Protein AF-A0A932TBV4-F1 (afdb_monomer_lite)

Sequence (91 aa):
MRLRCLIAILGLALVTASPGRAQTPLPAQSGPAPQTVRTARYPALSPDGSRIAFSWQADIWIVPAAGGEARRIKHDGHDIRPKWSPDGGTL

Structure (mmCIF, N/CA/C/O backbone):
data_AF-A0A932TBV4-F1
#
_entry.id   AF-A0A932TBV4-F1
#
loop_
_atom_site.group_PDB
_atom_site.id
_atom_site.type_symbol
_atom_site.label_atom_id
_atom_site.label_alt_id
_atom_site.label_comp_id
_atom_site.label_asym_id
_atom_site.label_entity_id
_atom_site.label_seq_id
_atom_site.pdbx_PDB_ins_code
_atom_site.Cartn_x
_atom_site.Cartn_y
_atom_site.Cartn_z
_atom_site.occupancy
_atom_site.B_iso_or_equiv
_atom_site.auth_seq_id
_atom_site.auth_comp_id
_atom_site.auth_asym_id
_atom_site.auth_atom_id
_atom_site.pdbx_PDB_model_num
ATOM 1 N N . MET A 1 1 ? 9.550 73.156 -58.500 1.00 40.91 1 MET A N 1
ATOM 2 C CA . MET A 1 1 ? 8.594 72.568 -59.465 1.00 40.91 1 MET A CA 1
ATOM 3 C C . MET A 1 1 ? 8.326 71.130 -59.063 1.00 40.91 1 MET A C 1
ATOM 5 O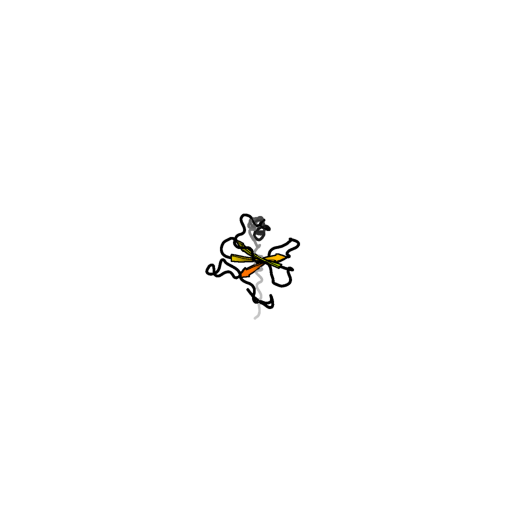 O . MET A 1 1 ? 9.232 70.312 -59.107 1.00 40.91 1 MET A O 1
ATOM 9 N N . ARG A 1 2 ? 7.117 70.860 -58.563 1.00 47.84 2 ARG A N 1
ATOM 10 C CA . ARG A 1 2 ? 6.630 69.509 -58.267 1.00 47.84 2 ARG A CA 1
ATOM 11 C C . ARG A 1 2 ? 6.237 68.865 -59.593 1.00 47.84 2 ARG A C 1
ATOM 13 O O . ARG A 1 2 ? 5.394 69.438 -60.275 1.00 47.84 2 ARG A O 1
ATOM 20 N N . LEU A 1 3 ? 6.779 67.699 -59.937 1.00 36.31 3 LEU A N 1
ATOM 21 C CA . LEU A 1 3 ? 6.161 66.867 -60.965 1.00 36.31 3 LEU A CA 1
ATOM 22 C C . LEU A 1 3 ? 6.326 65.384 -60.637 1.00 36.31 3 LEU A C 1
ATOM 24 O O . LEU A 1 3 ? 7.414 64.893 -60.355 1.00 36.31 3 LEU A O 1
ATOM 28 N N . ARG A 1 4 ? 5.168 64.734 -60.581 1.00 52.25 4 ARG A N 1
ATOM 29 C CA . ARG A 1 4 ? 4.909 63.351 -60.198 1.00 52.25 4 ARG A CA 1
ATOM 30 C C . ARG A 1 4 ? 5.183 62.445 -61.400 1.00 52.25 4 ARG A C 1
ATOM 32 O O . ARG A 1 4 ? 4.661 62.734 -62.469 1.00 52.25 4 ARG A O 1
ATOM 39 N N . CYS A 1 5 ? 5.877 61.326 -61.201 1.00 36.94 5 CYS A N 1
ATOM 40 C CA . CYS A 1 5 ? 5.789 60.172 -62.096 1.00 36.94 5 CYS A CA 1
ATOM 41 C C . CYS A 1 5 ? 5.403 58.942 -61.273 1.00 36.94 5 CYS A C 1
ATOM 43 O O . CYS A 1 5 ? 6.170 58.445 -60.452 1.00 36.94 5 CYS A O 1
ATOM 45 N N . LEU A 1 6 ? 4.158 58.518 -61.480 1.00 47.97 6 LEU A N 1
ATOM 46 C CA . LEU A 1 6 ? 3.605 57.236 -61.076 1.00 47.97 6 LEU A CA 1
ATOM 47 C C . LEU A 1 6 ? 4.346 56.115 -61.808 1.00 47.97 6 LEU A C 1
ATOM 49 O O . LEU A 1 6 ? 4.305 56.076 -63.033 1.00 47.97 6 LEU A O 1
ATOM 53 N N . ILE A 1 7 ? 4.924 55.167 -61.074 1.00 46.72 7 ILE A N 1
ATOM 54 C CA . ILE A 1 7 ? 5.069 53.792 -61.562 1.00 46.72 7 ILE A CA 1
ATOM 55 C C . ILE A 1 7 ? 4.614 52.884 -60.423 1.00 46.72 7 ILE A C 1
ATOM 57 O O . ILE A 1 7 ? 5.350 52.601 -59.482 1.00 46.72 7 ILE A O 1
ATOM 61 N N . ALA A 1 8 ? 3.344 52.493 -60.483 1.00 47.03 8 ALA A N 1
ATOM 62 C CA . ALA A 1 8 ? 2.809 51.425 -59.660 1.00 47.03 8 ALA A CA 1
ATOM 63 C C . ALA A 1 8 ? 3.400 50.107 -60.174 1.00 47.03 8 ALA A C 1
ATOM 65 O O . ALA A 1 8 ? 2.998 49.616 -61.226 1.00 47.03 8 ALA A O 1
ATOM 66 N N . ILE A 1 9 ? 4.373 49.545 -59.458 1.00 53.69 9 ILE A N 1
ATOM 67 C CA . ILE A 1 9 ? 4.801 48.167 -59.698 1.00 53.69 9 ILE A CA 1
ATOM 68 C C . ILE A 1 9 ? 3.880 47.290 -58.859 1.00 53.69 9 ILE A C 1
ATOM 70 O O . ILE A 1 9 ? 4.079 47.106 -57.659 1.00 53.69 9 ILE A O 1
ATOM 74 N N . LEU A 1 10 ? 2.825 46.797 -59.504 1.00 50.19 10 LEU A N 1
ATOM 75 C CA . LEU A 1 10 ? 1.979 45.738 -58.977 1.00 50.19 10 LEU A CA 1
ATOM 76 C C . LEU A 1 10 ? 2.809 44.444 -58.976 1.00 50.19 10 LEU A C 1
ATOM 78 O O . LEU A 1 10 ? 2.819 43.688 -59.943 1.00 50.19 10 LEU A O 1
ATOM 82 N N . GLY A 1 11 ? 3.584 44.229 -57.915 1.00 48.38 11 GLY A N 1
ATOM 83 C CA . GLY A 1 11 ? 4.297 42.977 -57.693 1.00 48.38 11 GLY A CA 1
ATOM 84 C C . GLY A 1 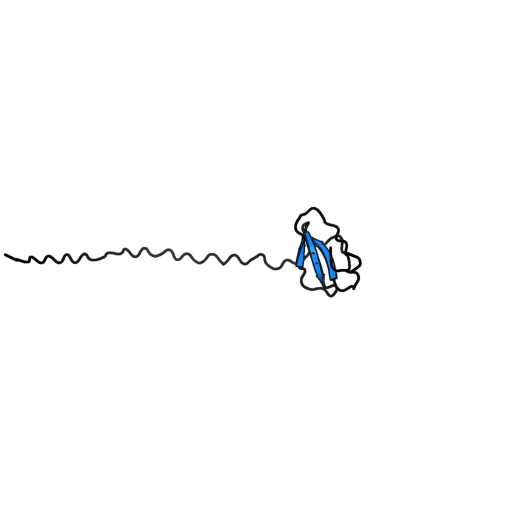11 ? 3.302 41.894 -57.295 1.00 48.38 11 GLY A C 1
ATOM 85 O O . GLY A 1 11 ? 2.909 41.811 -56.135 1.00 48.38 11 GLY A O 1
ATOM 86 N N . LEU A 1 12 ? 2.867 41.095 -58.269 1.00 56.12 12 LEU A N 1
ATOM 87 C CA . LEU A 1 12 ? 2.041 39.911 -58.061 1.00 56.12 12 LEU A CA 1
ATOM 88 C C . LEU A 1 12 ? 2.762 38.956 -57.101 1.00 56.12 12 LEU A C 1
ATOM 90 O O . LEU A 1 12 ? 3.802 38.384 -57.428 1.00 56.12 12 LEU A O 1
ATOM 94 N N . ALA A 1 13 ? 2.204 38.800 -55.905 1.00 49.97 13 ALA A N 1
ATOM 95 C CA . ALA A 1 13 ? 2.666 37.839 -54.924 1.00 49.97 13 ALA A CA 1
ATOM 96 C C . ALA A 1 13 ? 2.394 36.416 -55.435 1.00 49.97 13 ALA A C 1
ATOM 98 O O . ALA A 1 13 ? 1.279 35.914 -55.312 1.00 49.97 13 ALA A O 1
ATOM 99 N N . LEU A 1 14 ? 3.412 35.731 -55.963 1.00 54.28 14 LEU A N 1
ATOM 100 C CA . LEU A 1 14 ? 3.424 34.271 -55.906 1.00 54.28 14 LEU A CA 1
ATOM 101 C C . LEU A 1 14 ? 3.927 33.874 -54.520 1.00 54.28 14 LEU A C 1
ATOM 103 O O . LEU A 1 14 ? 5.086 33.516 -54.325 1.00 54.28 14 LEU A O 1
ATOM 107 N N . VAL A 1 15 ? 3.026 33.939 -53.538 1.00 55.94 15 VAL A N 1
ATOM 108 C CA . VAL A 1 15 ? 3.149 33.061 -52.377 1.00 55.94 15 VAL A CA 1
ATOM 109 C C . VAL A 1 15 ? 2.988 31.660 -52.942 1.00 55.94 15 VAL A C 1
ATOM 111 O O . VAL A 1 15 ? 1.884 31.237 -53.283 1.00 55.94 15 VAL A O 1
ATOM 114 N N . THR A 1 16 ? 4.099 30.946 -53.107 1.00 56.66 16 THR A N 1
ATOM 115 C CA . THR A 1 16 ? 4.031 29.504 -53.278 1.00 56.66 16 THR A CA 1
ATOM 116 C C . THR A 1 16 ? 3.453 28.984 -51.971 1.00 56.66 16 THR A C 1
ATOM 118 O O . THR A 1 16 ? 4.123 28.916 -50.941 1.00 56.66 16 THR A O 1
ATOM 121 N N . ALA A 1 17 ? 2.152 28.702 -51.976 1.00 50.41 17 ALA A N 1
ATOM 122 C CA . ALA A 1 17 ? 1.544 27.903 -50.937 1.00 50.41 17 ALA A CA 1
ATOM 123 C C . ALA A 1 17 ? 2.245 26.547 -51.017 1.00 50.41 17 ALA A C 1
ATOM 125 O O . ALA A 1 17 ? 1.873 25.679 -51.805 1.00 50.41 17 ALA A O 1
ATOM 126 N N . SER A 1 18 ? 3.334 26.398 -50.259 1.00 57.34 18 SER A N 1
ATOM 127 C CA . SER A 1 18 ? 3.867 25.083 -49.950 1.00 57.34 18 SER A CA 1
ATOM 128 C C . SER A 1 18 ? 2.666 24.304 -49.435 1.00 57.34 18 SER A C 1
ATOM 130 O O . SER A 1 18 ? 2.007 24.824 -48.528 1.00 57.34 18 SER A O 1
ATOM 132 N N . PRO A 1 19 ? 2.314 23.134 -50.000 1.00 58.53 19 PRO A N 1
ATOM 133 C CA . PRO A 1 19 ? 1.337 22.284 -49.352 1.00 58.53 19 PRO A CA 1
ATOM 134 C C . PRO A 1 19 ? 1.925 22.022 -47.974 1.00 58.53 19 PRO A C 1
ATOM 136 O O . PRO A 1 19 ? 2.928 21.316 -47.840 1.00 58.53 19 PRO A O 1
ATOM 139 N N . GLY A 1 20 ? 1.387 22.729 -46.975 1.00 54.69 20 GLY A N 1
ATOM 140 C CA . GLY A 1 20 ? 1.783 22.574 -45.594 1.00 54.69 20 GLY A CA 1
ATOM 141 C C . GLY A 1 20 ? 1.642 21.094 -45.359 1.00 54.69 20 GLY A C 1
ATOM 142 O O . GLY A 1 20 ? 0.550 20.559 -45.556 1.00 54.69 20 GLY A O 1
ATOM 143 N N . ARG A 1 21 ? 2.766 20.414 -45.102 1.00 61.50 21 ARG A N 1
ATOM 144 C CA . ARG A 1 21 ? 2.734 18.991 -44.799 1.00 61.50 21 ARG A CA 1
ATOM 145 C C . ARG A 1 21 ? 1.658 18.858 -43.743 1.00 61.50 21 ARG A C 1
ATOM 147 O O . ARG A 1 21 ? 1.807 19.443 -42.672 1.00 61.50 21 ARG A O 1
ATOM 154 N N . ALA A 1 22 ? 0.567 18.179 -44.085 1.00 57.59 22 ALA A N 1
ATOM 155 C CA . ALA A 1 22 ? -0.394 17.740 -43.105 1.00 57.59 22 ALA A CA 1
ATOM 156 C C . ALA A 1 22 ? 0.407 16.798 -42.214 1.00 57.59 22 ALA A C 1
ATOM 158 O O . ALA A 1 22 ? 0.592 15.621 -42.513 1.00 57.59 22 ALA A O 1
ATOM 159 N N . GLN A 1 23 ? 1.027 17.370 -41.187 1.00 54.50 23 GLN A N 1
ATOM 160 C CA . GLN A 1 23 ? 1.530 16.623 -40.070 1.00 54.50 23 GLN A CA 1
ATOM 161 C C . GLN A 1 23 ? 0.253 16.094 -39.452 1.00 54.50 23 GLN A C 1
ATOM 163 O O . GLN A 1 23 ? -0.445 16.820 -38.746 1.00 54.50 23 GLN A O 1
ATOM 168 N N . THR A 1 24 ? -0.113 14.864 -39.810 1.00 65.56 24 T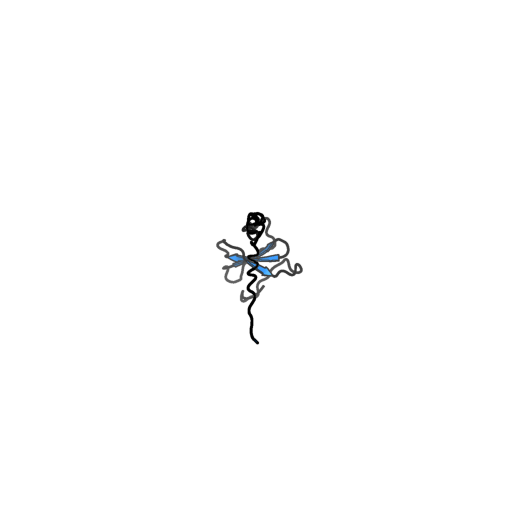HR A N 1
ATOM 169 C CA . THR A 1 24 ? -1.046 14.095 -39.002 1.00 65.56 24 THR A CA 1
ATOM 170 C C . THR A 1 24 ? -0.557 14.283 -37.574 1.00 65.56 24 THR A C 1
ATOM 172 O O . THR A 1 24 ? 0.621 13.988 -37.330 1.00 65.56 24 THR A O 1
ATOM 175 N N . PRO A 1 25 ? -1.367 14.852 -36.661 1.00 59.91 25 PRO A N 1
ATOM 176 C CA . PRO A 1 25 ? -0.968 14.923 -35.273 1.00 59.91 25 PRO A CA 1
ATOM 177 C C . PRO A 1 25 ? -0.547 13.508 -34.905 1.00 59.91 25 PRO A C 1
ATOM 179 O O . PRO A 1 25 ? -1.325 12.568 -35.096 1.00 59.91 25 PRO A O 1
ATOM 182 N N . LEU A 1 26 ? 0.710 13.338 -34.484 1.00 62.28 26 LEU A N 1
ATOM 183 C CA . LEU A 1 26 ? 1.119 12.091 -33.853 1.00 62.28 26 LEU A CA 1
ATOM 184 C C . LEU A 1 26 ? 0.027 11.792 -32.825 1.00 62.28 26 LEU A C 1
ATOM 186 O O . LEU A 1 26 ? -0.385 12.742 -32.145 1.00 62.28 26 LEU A O 1
ATOM 190 N N . PRO A 1 27 ? -0.500 10.553 -32.754 1.00 65.94 27 PRO A N 1
ATOM 191 C CA . PRO A 1 27 ? -1.487 10.229 -31.737 1.00 65.94 27 PRO A CA 1
ATOM 192 C C . PRO A 1 27 ? -0.938 10.781 -30.430 1.00 65.94 27 PRO A C 1
ATOM 194 O O . PRO A 1 27 ? 0.213 10.486 -30.089 1.00 65.94 27 PRO A O 1
ATOM 197 N N . ALA A 1 28 ? -1.694 11.690 -29.799 1.00 63.78 28 ALA A N 1
ATOM 198 C CA . ALA A 1 28 ? -1.295 12.286 -28.537 1.00 63.78 28 ALA A CA 1
ATOM 199 C C . ALA A 1 28 ? -0.841 11.118 -27.674 1.00 63.78 28 ALA A C 1
ATOM 201 O O . ALA A 1 28 ? -1.624 10.180 -27.498 1.00 63.78 28 ALA A O 1
ATOM 202 N N . GLN A 1 29 ? 0.441 11.105 -27.293 1.00 55.25 29 GLN A N 1
ATOM 203 C CA . GLN A 1 29 ? 1.008 10.003 -26.531 1.00 55.25 29 GLN A CA 1
ATOM 204 C C . GLN A 1 29 ? 0.174 9.931 -25.262 1.00 55.25 29 GLN A C 1
ATOM 206 O O . GLN A 1 29 ? 0.315 10.757 -24.362 1.00 55.25 29 GLN A O 1
ATOM 211 N N . SER A 1 30 ? -0.800 9.026 -25.269 1.00 60.88 30 SER A N 1
ATOM 212 C CA . SER A 1 30 ? -1.678 8.819 -24.141 1.00 60.88 30 SER A CA 1
ATOM 213 C C . SER A 1 30 ? -0.731 8.397 -23.034 1.00 60.88 30 SER A C 1
ATOM 215 O O . SER A 1 30 ? 0.134 7.548 -23.269 1.00 60.88 30 SER A O 1
ATOM 217 N N . GLY A 1 31 ? -0.809 9.055 -21.875 1.00 65.88 31 GLY A N 1
ATOM 218 C CA . GLY A 1 31 ? -0.015 8.655 -20.716 1.00 65.88 31 GLY A CA 1
ATOM 219 C C . GLY A 1 31 ? -0.127 7.140 -20.493 1.00 65.88 31 GLY A C 1
ATOM 220 O O . GLY A 1 31 ? -1.058 6.515 -21.014 1.00 65.88 31 GLY A O 1
ATOM 221 N N . PRO A 1 32 ? 0.817 6.522 -19.765 1.00 72.44 32 PRO A N 1
ATOM 222 C CA . PRO A 1 32 ? 0.823 5.074 -19.600 1.00 72.44 32 PRO A CA 1
ATOM 223 C C . PRO A 1 32 ? -0.570 4.589 -19.189 1.00 72.44 32 PRO A C 1
ATOM 225 O O . PRO A 1 32 ? -1.163 5.114 -18.245 1.00 72.44 32 PRO A O 1
ATOM 228 N N . ALA A 1 33 ? -1.104 3.624 -19.943 1.00 75.31 33 ALA A N 1
ATOM 229 C CA . ALA A 1 33 ? -2.405 3.044 -19.648 1.00 75.31 33 ALA A CA 1
ATOM 230 C C . ALA A 1 33 ? -2.424 2.520 -18.198 1.00 75.31 33 ALA A C 1
ATOM 232 O O . ALA A 1 33 ? -1.381 2.051 -17.722 1.00 75.31 33 ALA A O 1
ATOM 233 N N . PRO A 1 34 ? -3.578 2.564 -17.503 1.00 79.00 34 PRO A N 1
ATOM 234 C CA . PRO A 1 34 ? -3.703 2.013 -16.160 1.00 79.00 34 PRO A CA 1
ATOM 235 C C . PRO A 1 34 ? -3.137 0.594 -16.106 1.00 79.00 34 PRO A C 1
ATOM 237 O O . PRO A 1 34 ? -3.554 -0.292 -16.856 1.00 79.00 34 PRO A O 1
ATOM 240 N N . GLN A 1 35 ? -2.148 0.385 -15.242 1.00 84.38 35 GLN A N 1
ATOM 241 C CA . GLN A 1 35 ? -1.481 -0.903 -15.129 1.00 84.38 35 GLN A CA 1
ATOM 242 C C . GLN A 1 35 ? -2.155 -1.743 -14.051 1.00 84.38 35 GLN A C 1
ATOM 244 O O . GLN A 1 35 ? -2.351 -1.300 -12.922 1.00 84.38 35 GLN A O 1
ATOM 249 N N . THR A 1 36 ? -2.476 -2.992 -14.386 1.00 87.06 36 THR A N 1
ATOM 250 C CA . THR A 1 36 ? -2.878 -3.966 -13.371 1.00 87.06 36 THR A CA 1
ATOM 251 C C . THR A 1 36 ? -1.654 -4.357 -12.556 1.00 87.06 36 THR A C 1
ATOM 253 O O . THR A 1 36 ? -0.666 -4.854 -13.103 1.00 87.06 36 THR A O 1
ATOM 256 N N . VAL A 1 37 ? -1.728 -4.169 -11.240 1.00 88.38 37 VAL A N 1
ATOM 257 C CA . VAL A 1 37 ? -0.675 -4.606 -10.326 1.00 88.38 37 VAL A CA 1
ATOM 258 C C . VAL A 1 37 ? -0.604 -6.130 -10.355 1.00 88.38 37 VAL A C 1
ATOM 260 O O . VAL A 1 37 ? -1.520 -6.832 -9.930 1.00 88.38 37 VAL A O 1
ATOM 263 N N . ARG A 1 38 ? 0.512 -6.651 -10.859 1.00 87.00 38 ARG A N 1
ATOM 264 C CA . ARG A 1 38 ? 0.850 -8.076 -10.814 1.00 87.00 38 ARG A CA 1
ATOM 265 C C . ARG A 1 38 ? 2.061 -8.256 -9.913 1.00 87.00 38 ARG A C 1
ATOM 267 O O . ARG A 1 38 ? 2.941 -7.398 -9.891 1.00 87.00 38 ARG A O 1
ATOM 274 N N . THR A 1 39 ? 2.097 -9.366 -9.175 1.00 88.62 39 THR A N 1
ATOM 275 C CA . THR A 1 39 ? 3.231 -9.745 -8.310 1.00 88.62 39 THR A CA 1
ATOM 276 C C . THR A 1 39 ? 3.605 -8.684 -7.261 1.00 88.62 39 THR A C 1
ATOM 278 O O . T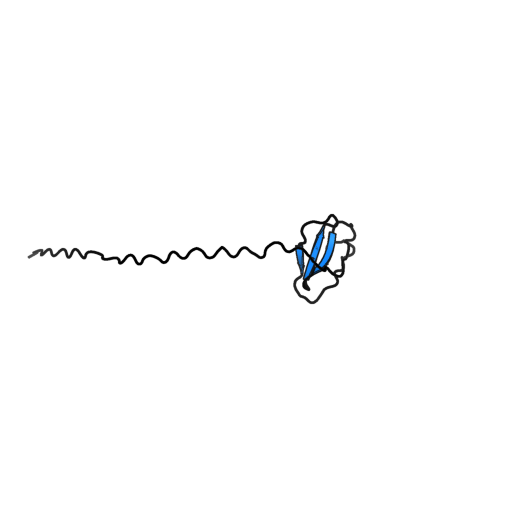HR A 1 39 ? 4.785 -8.394 -7.066 1.00 88.62 39 THR A O 1
ATOM 281 N N . ALA A 1 40 ? 2.611 -8.082 -6.596 1.00 90.81 40 ALA A N 1
ATOM 282 C CA . ALA A 1 40 ? 2.848 -7.221 -5.435 1.00 90.81 40 ALA A CA 1
ATOM 283 C C . ALA A 1 40 ? 3.571 -7.993 -4.319 1.00 90.81 40 ALA A C 1
ATOM 285 O O . ALA A 1 40 ? 3.340 -9.190 -4.129 1.00 90.81 40 ALA A O 1
ATOM 286 N N . ARG A 1 41 ? 4.451 -7.312 -3.580 1.00 92.50 41 ARG A N 1
ATOM 287 C CA . ARG A 1 41 ? 5.255 -7.915 -2.508 1.00 92.50 41 ARG A CA 1
ATOM 288 C C . ARG A 1 41 ? 5.109 -7.143 -1.204 1.00 92.50 41 ARG A C 1
ATOM 290 O O . ARG A 1 41 ? 4.825 -5.952 -1.214 1.00 92.50 41 ARG A O 1
ATOM 297 N N . TYR A 1 42 ? 5.363 -7.837 -0.097 1.00 93.94 42 TYR A N 1
ATOM 298 C CA . TYR A 1 42 ? 5.421 -7.262 1.252 1.00 93.94 42 TYR A CA 1
ATOM 299 C C . TYR A 1 42 ? 4.172 -6.439 1.633 1.00 93.94 4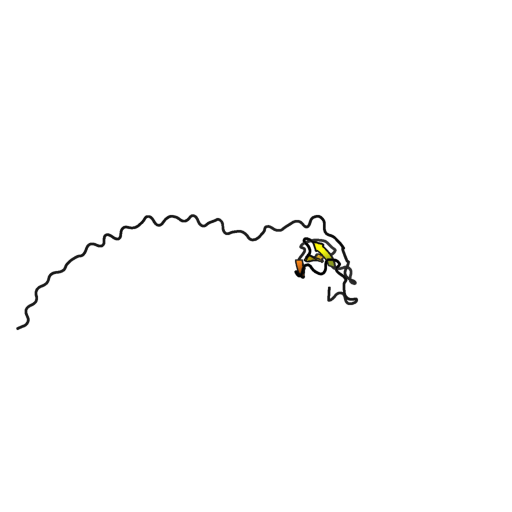2 TYR A C 1
ATOM 301 O O . TYR A 1 42 ? 4.302 -5.258 1.952 1.00 93.94 42 TYR A O 1
ATOM 309 N N . PRO A 1 43 ? 2.960 -7.025 1.573 1.00 94.25 43 PRO A N 1
ATOM 310 C CA . PRO A 1 43 ? 1.756 -6.311 1.973 1.00 94.25 43 PRO A CA 1
ATOM 311 C C . PRO A 1 43 ? 1.777 -5.991 3.475 1.00 94.25 43 PRO A C 1
ATOM 313 O O . PRO A 1 43 ? 2.158 -6.831 4.291 1.00 94.25 43 PRO A O 1
ATOM 316 N N . ALA A 1 44 ? 1.318 -4.794 3.831 1.00 95.00 44 ALA A N 1
ATOM 317 C CA . ALA A 1 44 ? 1.122 -4.335 5.200 1.00 95.00 44 ALA A CA 1
ATOM 318 C C . ALA A 1 44 ? -0.245 -3.645 5.322 1.00 95.00 44 ALA A C 1
ATOM 320 O O . ALA A 1 44 ? -0.508 -2.643 4.651 1.00 95.00 44 ALA A O 1
ATOM 321 N N . LEU A 1 45 ? -1.115 -4.182 6.177 1.00 95.88 45 LEU A N 1
ATOM 322 C CA . LEU A 1 45 ? -2.422 -3.598 6.482 1.00 95.88 45 LEU A CA 1
ATOM 323 C C . LEU A 1 45 ? -2.252 -2.398 7.426 1.00 95.88 45 LEU A C 1
ATOM 325 O O . LEU A 1 45 ? -1.443 -2.460 8.354 1.00 95.88 45 LEU A O 1
ATOM 329 N N . SER A 1 46 ? -2.991 -1.316 7.187 1.00 95.00 46 SER A N 1
ATOM 330 C CA . SER A 1 46 ? -3.028 -0.166 8.089 1.00 95.00 46 SER A CA 1
ATOM 331 C C . SER A 1 46 ? -3.678 -0.534 9.433 1.00 95.00 46 SER A C 1
ATOM 333 O O . SER A 1 46 ? -4.506 -1.445 9.476 1.00 95.00 46 SER A O 1
ATOM 335 N N . PRO A 1 47 ? -3.350 0.161 10.540 1.00 95.06 47 PRO A N 1
ATOM 336 C CA . PRO A 1 47 ? -3.902 -0.156 11.863 1.00 95.06 47 PRO A CA 1
ATOM 337 C C . PRO A 1 47 ? -5.436 -0.106 11.941 1.00 95.06 47 PRO A C 1
ATOM 339 O O . PRO A 1 47 ? -6.046 -0.896 12.654 1.00 95.06 47 PRO A O 1
ATOM 342 N N . ASP A 1 48 ? -6.060 0.794 11.178 1.00 95.31 48 ASP A N 1
ATOM 343 C CA . ASP A 1 48 ? -7.517 0.939 11.050 1.00 95.31 48 ASP A CA 1
ATOM 344 C C . ASP A 1 48 ? -8.153 -0.070 10.071 1.00 95.31 48 ASP A C 1
ATOM 346 O O . ASP A 1 48 ? -9.368 -0.077 9.886 1.00 95.31 48 ASP A O 1
ATOM 350 N N . GLY A 1 49 ? -7.345 -0.897 9.402 1.00 95.62 49 GLY A N 1
ATOM 351 C CA . GLY A 1 49 ? -7.789 -1.882 8.419 1.00 95.62 49 GLY A CA 1
ATOM 352 C C . GLY A 1 49 ? -8.280 -1.303 7.089 1.00 95.62 49 GLY A C 1
ATOM 353 O O . GLY A 1 49 ? -8.729 -2.064 6.235 1.00 95.62 49 GLY A O 1
ATOM 354 N N . SER A 1 50 ? -8.209 0.014 6.876 1.00 96.31 50 SER A N 1
ATOM 355 C CA . SER A 1 50 ? -8.806 0.664 5.702 1.00 96.31 50 SER A CA 1
ATOM 356 C C . SER A 1 50 ? -7.939 0.591 4.441 1.00 96.31 50 SER A C 1
ATOM 358 O O . SER A 1 50 ? -8.450 0.722 3.323 1.00 96.31 50 SER A O 1
ATOM 360 N N . ARG A 1 51 ? -6.626 0.388 4.586 1.00 96.75 51 ARG A N 1
ATOM 361 C CA . ARG A 1 51 ? -5.637 0.509 3.508 1.00 96.75 51 ARG A CA 1
ATOM 362 C C . ARG A 1 51 ? -4.590 -0.595 3.572 1.00 96.75 51 ARG A C 1
ATOM 364 O O . ARG A 1 51 ? -4.197 -1.049 4.640 1.00 96.75 51 ARG A O 1
ATOM 371 N N . ILE A 1 52 ? -4.080 -0.981 2.410 1.00 96.00 52 ILE A N 1
ATOM 372 C CA . ILE A 1 52 ? -2.964 -1.915 2.265 1.00 96.00 52 ILE A CA 1
ATOM 373 C C . ILE A 1 52 ? -1.824 -1.175 1.579 1.00 96.00 52 ILE A C 1
ATOM 375 O O . ILE A 1 52 ? -1.995 -0.648 0.481 1.00 96.00 52 ILE A O 1
ATOM 379 N N . ALA A 1 53 ? -0.660 -1.156 2.220 1.00 94.88 53 ALA A N 1
ATOM 380 C CA . ALA A 1 53 ? 0.590 -0.745 1.602 1.00 94.88 53 ALA A CA 1
ATOM 381 C C . ALA A 1 53 ? 1.312 -1.970 1.036 1.00 94.88 53 ALA A C 1
ATOM 383 O O . ALA A 1 53 ? 1.301 -3.031 1.656 1.00 94.88 53 ALA A O 1
ATOM 384 N N . PHE A 1 54 ? 1.946 -1.847 -0.123 1.00 93.94 54 PHE A N 1
ATOM 385 C CA . PHE A 1 54 ? 2.734 -2.927 -0.719 1.00 93.94 54 PHE A CA 1
ATOM 386 C C . PHE A 1 54 ? 3.842 -2.368 -1.610 1.00 93.94 54 PHE A C 1
ATOM 388 O O . PHE A 1 54 ? 3.792 -1.216 -2.043 1.00 93.94 54 PHE A O 1
ATOM 395 N N . SER A 1 55 ? 4.835 -3.204 -1.910 1.00 92.62 55 SER A N 1
ATOM 396 C CA . SER A 1 55 ? 5.873 -2.888 -2.886 1.00 92.62 55 SER A CA 1
ATOM 397 C C . SER A 1 55 ? 5.531 -3.439 -4.264 1.00 92.62 55 SER A C 1
ATOM 399 O O . SER A 1 55 ? 5.171 -4.614 -4.417 1.00 92.62 55 SER A O 1
ATOM 401 N N . TRP A 1 56 ? 5.690 -2.598 -5.281 1.00 92.44 56 TRP A N 1
ATOM 402 C CA . TRP A 1 56 ? 5.550 -2.973 -6.681 1.00 92.44 56 TRP A CA 1
ATOM 403 C C . TRP A 1 56 ? 6.462 -2.116 -7.558 1.00 92.44 56 TRP A C 1
ATOM 405 O O . TRP A 1 56 ? 6.526 -0.905 -7.387 1.00 92.44 56 TRP A O 1
ATOM 415 N N . GLN A 1 57 ? 7.199 -2.761 -8.468 1.00 89.94 57 GLN A N 1
ATOM 416 C CA . GLN A 1 57 ? 8.235 -2.116 -9.294 1.00 89.94 57 GLN A CA 1
ATOM 417 C C . GLN A 1 57 ? 9.265 -1.302 -8.483 1.00 89.94 57 GLN A C 1
ATOM 419 O O . GLN A 1 57 ? 9.679 -0.232 -8.901 1.00 89.94 57 GLN A O 1
ATOM 424 N N . ALA A 1 58 ? 9.672 -1.823 -7.317 1.00 87.31 58 ALA A N 1
ATOM 425 C CA . ALA A 1 58 ? 10.575 -1.155 -6.366 1.00 87.31 58 ALA A CA 1
ATOM 426 C C . ALA A 1 58 ? 10.037 0.154 -5.749 1.00 87.31 58 ALA A C 1
ATOM 428 O O . ALA A 1 58 ? 10.764 0.829 -5.031 1.00 87.31 58 ALA A O 1
ATOM 429 N N . ASP A 1 59 ? 8.751 0.446 -5.939 1.00 89.19 59 ASP A N 1
ATOM 430 C CA . ASP A 1 59 ? 8.055 1.576 -5.332 1.00 89.19 59 ASP A CA 1
ATOM 431 C C . ASP A 1 59 ? 7.084 1.114 -4.248 1.00 89.19 59 ASP A C 1
ATOM 433 O O . ASP A 1 59 ? 6.649 -0.044 -4.238 1.00 89.19 59 ASP A O 1
ATOM 437 N N . ILE A 1 60 ? 6.696 2.040 -3.368 1.00 91.12 60 ILE A N 1
ATOM 438 C CA . ILE A 1 60 ? 5.638 1.814 -2.381 1.00 91.12 60 ILE A CA 1
ATOM 439 C C . ILE A 1 60 ? 4.314 2.371 -2.901 1.00 91.12 60 ILE A C 1
ATOM 441 O O . ILE A 1 60 ? 4.211 3.526 -3.331 1.00 91.12 60 ILE A O 1
ATOM 445 N N . TRP A 1 61 ? 3.287 1.534 -2.807 1.00 93.06 61 TRP A N 1
ATOM 446 C CA . TRP A 1 61 ? 1.924 1.811 -3.234 1.00 93.06 61 TRP A CA 1
ATOM 447 C C . TRP A 1 61 ? 0.948 1.599 -2.078 1.00 93.06 61 TRP A C 1
ATOM 449 O O . TRP A 1 61 ? 1.196 0.774 -1.201 1.00 93.06 61 TRP A O 1
ATOM 459 N N . ILE A 1 62 ? -0.169 2.328 -2.095 1.00 94.88 62 ILE A N 1
ATOM 460 C CA . ILE A 1 62 ? -1.322 2.126 -1.210 1.00 94.88 62 ILE A CA 1
ATOM 461 C C . ILE A 1 62 ? -2.553 1.824 -2.055 1.00 94.88 62 ILE A C 1
ATOM 463 O O . ILE A 1 62 ? -2.803 2.515 -3.038 1.00 94.88 62 ILE A O 1
ATOM 467 N N . VAL A 1 63 ? -3.370 0.879 -1.607 1.00 95.75 63 VAL A N 1
ATOM 468 C CA . VAL A 1 63 ? -4.718 0.608 -2.126 1.00 95.75 63 VAL A CA 1
ATOM 469 C C . VAL A 1 63 ? -5.718 0.532 -0.962 1.00 95.75 63 VAL A C 1
ATOM 471 O O . VAL A 1 63 ? -5.313 0.164 0.146 1.00 95.75 63 VAL A O 1
ATOM 474 N N . PRO A 1 64 ? -7.010 0.864 -1.146 1.00 96.94 64 PRO A N 1
ATOM 475 C CA . PRO A 1 64 ? -8.034 0.534 -0.158 1.00 96.94 64 PRO A CA 1
ATOM 476 C C . PRO A 1 64 ? -8.074 -0.974 0.118 1.00 96.94 64 PRO A C 1
ATOM 478 O O . PRO A 1 64 ? -7.911 -1.780 -0.799 1.00 96.94 64 PRO A O 1
ATOM 481 N N . ALA A 1 65 ? -8.333 -1.376 1.362 1.00 95.94 65 ALA A N 1
ATOM 482 C CA . ALA A 1 65 ? -8.430 -2.794 1.725 1.00 95.94 65 ALA A CA 1
ATOM 483 C C . ALA A 1 65 ? -9.604 -3.505 1.028 1.00 95.94 65 ALA A C 1
ATOM 485 O O . ALA A 1 65 ? -9.530 -4.699 0.753 1.00 95.94 65 ALA A O 1
ATOM 486 N N . ALA A 1 66 ? -10.650 -2.755 0.671 1.00 96.25 66 ALA A N 1
ATOM 487 C CA . ALA A 1 66 ? -11.758 -3.234 -0.155 1.00 96.25 66 ALA A CA 1
ATOM 488 C C . ALA A 1 66 ? -11.378 -3.456 -1.638 1.00 96.25 66 ALA A C 1
ATOM 490 O O . ALA A 1 66 ? -12.199 -3.936 -2.417 1.00 96.25 66 ALA A O 1
ATOM 491 N N . GLY A 1 67 ? -10.150 -3.112 -2.036 1.00 91.62 67 GLY A N 1
ATOM 492 C CA . GLY A 1 67 ? -9.699 -3.103 -3.423 1.00 91.62 67 GLY A CA 1
ATOM 493 C C . GLY A 1 67 ? -10.001 -1.786 -4.141 1.00 91.62 67 GLY A C 1
ATOM 494 O O . GLY A 1 67 ? -10.611 -0.870 -3.589 1.00 91.62 67 GLY A O 1
ATOM 495 N N . GLY A 1 68 ? -9.534 -1.684 -5.385 1.00 92.62 68 GLY A N 1
ATOM 496 C CA . GLY A 1 68 ? -9.694 -0.499 -6.224 1.00 92.62 68 GLY A CA 1
ATOM 497 C C . GLY A 1 68 ? -8.363 0.019 -6.753 1.00 92.62 68 GLY A C 1
ATOM 498 O O . GLY A 1 68 ? -7.445 -0.753 -7.034 1.00 92.62 68 GLY A O 1
ATOM 499 N N . GLU A 1 69 ? -8.276 1.335 -6.911 1.00 93.69 69 GLU A N 1
ATOM 500 C CA . GLU A 1 69 ? -7.107 1.992 -7.483 1.00 93.69 69 GLU A CA 1
ATOM 501 C C . GLU A 1 69 ? -5.959 2.073 -6.470 1.00 93.69 69 GLU A C 1
ATOM 503 O O . GLU A 1 69 ? -6.119 2.559 -5.347 1.00 93.69 69 GLU A O 1
ATOM 508 N N . ALA A 1 70 ? -4.785 1.594 -6.881 1.00 93.62 70 ALA A N 1
ATOM 509 C CA . ALA A 1 70 ? -3.565 1.751 -6.112 1.00 93.62 70 ALA A CA 1
ATOM 510 C C . ALA A 1 70 ? -2.879 3.068 -6.486 1.00 93.62 70 ALA A C 1
ATOM 512 O O . ALA A 1 70 ? -2.653 3.344 -7.664 1.00 93.62 70 ALA A O 1
ATOM 513 N N . ARG A 1 71 ? -2.467 3.847 -5.486 1.00 92.00 71 ARG A N 1
ATOM 514 C CA . ARG A 1 71 ? -1.681 5.070 -5.676 1.00 92.00 71 ARG A CA 1
ATOM 515 C C . ARG A 1 71 ? -0.241 4.850 -5.230 1.00 92.00 71 ARG A C 1
ATOM 517 O O . ARG A 1 71 ? 0.003 4.310 -4.149 1.00 92.00 71 ARG A O 1
ATOM 524 N N . ARG A 1 72 ? 0.712 5.349 -6.011 1.00 90.44 72 ARG A N 1
ATOM 525 C CA . ARG A 1 72 ? 2.119 5.407 -5.606 1.00 90.44 72 ARG A CA 1
ATOM 526 C C . ARG A 1 72 ? 2.334 6.515 -4.576 1.00 90.44 72 ARG A C 1
ATOM 528 O O . ARG A 1 72 ? 1.780 7.603 -4.721 1.00 90.44 72 ARG A O 1
ATOM 535 N N . ILE A 1 73 ? 3.150 6.258 -3.558 1.00 87.31 73 ILE A N 1
ATOM 536 C CA . ILE A 1 73 ? 3.435 7.228 -2.483 1.00 87.31 73 ILE A CA 1
ATOM 537 C C . ILE A 1 73 ? 4.916 7.500 -2.236 1.00 87.31 73 ILE A C 1
ATOM 539 O O . ILE A 1 73 ? 5.234 8.601 -1.798 1.00 87.31 73 ILE A O 1
ATOM 543 N N . LYS A 1 74 ? 5.818 6.560 -2.534 1.00 79.12 74 LYS A N 1
ATOM 544 C CA . LYS A 1 74 ? 7.267 6.805 -2.500 1.00 79.12 74 LYS A CA 1
ATOM 545 C C . LYS A 1 74 ? 7.935 6.198 -3.729 1.00 79.12 74 LYS A C 1
ATOM 547 O O . LYS A 1 74 ? 7.512 5.141 -4.194 1.00 79.12 74 LYS A O 1
ATOM 552 N N . HIS A 1 75 ? 8.948 6.901 -4.230 1.00 73.25 75 HIS A N 1
ATOM 553 C CA . HIS A 1 75 ? 9.762 6.525 -5.384 1.00 73.25 75 HIS A CA 1
ATOM 554 C C . HIS A 1 75 ? 11.222 6.886 -5.104 1.00 73.25 75 HIS A C 1
ATOM 556 O O . HIS A 1 75 ? 11.744 7.869 -5.625 1.00 73.25 75 HIS A O 1
ATOM 562 N N . ASP A 1 76 ? 11.856 6.142 -4.203 1.00 69.00 76 ASP A N 1
ATOM 563 C CA . ASP A 1 76 ? 13.301 6.234 -3.977 1.00 69.00 76 ASP A CA 1
ATOM 564 C C . ASP A 1 76 ? 14.019 4.900 -4.219 1.00 69.00 76 ASP A C 1
ATOM 566 O O . ASP A 1 76 ? 15.245 4.887 -4.277 1.00 69.00 76 ASP A O 1
ATOM 570 N N . GLY A 1 77 ? 13.287 3.791 -4.392 1.00 64.12 77 GLY A N 1
ATOM 571 C CA . GLY A 1 77 ? 13.846 2.459 -4.628 1.00 64.12 77 GLY A CA 1
ATOM 572 C C . GLY A 1 77 ? 14.623 1.863 -3.449 1.00 64.12 77 GLY A C 1
ATOM 573 O O . GLY A 1 77 ? 15.139 0.752 -3.577 1.00 64.12 77 GLY A O 1
ATOM 574 N N . HIS A 1 78 ? 14.721 2.566 -2.316 1.00 68.00 78 HIS A N 1
ATOM 575 C CA . HIS A 1 78 ? 15.518 2.136 -1.165 1.00 68.00 78 HIS A CA 1
ATOM 576 C C . HIS A 1 78 ? 14.690 1.329 -0.166 1.00 68.00 78 HIS A C 1
ATOM 578 O O . HIS A 1 78 ? 15.225 0.421 0.473 1.00 68.00 78 HIS A O 1
ATOM 584 N N . ASP A 1 79 ? 13.389 1.612 -0.058 1.00 68.69 79 ASP A N 1
ATOM 585 C CA . ASP A 1 79 ? 12.482 0.875 0.818 1.00 68.69 79 ASP A CA 1
ATOM 586 C C . ASP A 1 79 ? 11.439 0.083 0.020 1.00 68.69 79 ASP A C 1
ATOM 588 O O . ASP A 1 79 ? 10.650 0.624 -0.753 1.00 68.69 79 ASP A O 1
ATOM 592 N N . ILE A 1 80 ? 11.438 -1.234 0.225 1.00 80.81 80 ILE A N 1
ATOM 593 C CA . ILE A 1 80 ? 10.500 -2.179 -0.394 1.00 80.81 80 ILE A CA 1
ATOM 594 C C . ILE A 1 80 ? 9.602 -2.866 0.642 1.00 80.81 80 ILE A C 1
ATOM 596 O O . ILE A 1 80 ? 8.800 -3.723 0.277 1.00 80.81 80 ILE A O 1
ATOM 600 N N . ARG A 1 81 ? 9.739 -2.555 1.936 1.00 85.69 81 ARG A N 1
ATOM 601 C CA . ARG A 1 81 ? 9.027 -3.231 3.030 1.00 85.69 81 ARG A CA 1
ATOM 602 C C . ARG A 1 81 ? 8.231 -2.210 3.843 1.00 85.69 81 ARG A C 1
ATOM 604 O O . ARG A 1 81 ? 8.665 -1.837 4.932 1.00 85.69 81 ARG A O 1
ATOM 611 N N . PRO A 1 82 ? 7.050 -1.803 3.347 1.00 83.06 82 PRO A N 1
ATOM 612 C CA . PRO A 1 82 ? 6.263 -0.767 3.996 1.00 83.06 82 PRO A CA 1
ATOM 613 C C . PRO A 1 82 ? 5.875 -1.173 5.420 1.00 83.06 82 PRO A C 1
ATOM 615 O O . PRO A 1 82 ? 5.490 -2.319 5.674 1.00 83.06 82 PRO A O 1
ATOM 618 N N . LYS A 1 83 ? 5.947 -0.214 6.345 1.00 87.75 83 LYS A N 1
ATOM 619 C CA . LYS A 1 83 ? 5.481 -0.358 7.726 1.00 87.75 83 LYS A CA 1
ATOM 620 C C . LYS A 1 83 ? 4.717 0.889 8.128 1.00 87.75 83 LYS A C 1
ATOM 622 O O . LYS A 1 83 ? 5.248 1.989 8.051 1.00 87.75 83 LYS A O 1
ATOM 627 N N . TRP A 1 84 ? 3.480 0.702 8.563 1.00 89.56 84 TRP A N 1
ATOM 628 C CA . TRP A 1 84 ? 2.656 1.803 9.036 1.00 89.56 84 TRP A CA 1
ATOM 629 C C . TRP A 1 84 ? 3.144 2.306 10.391 1.00 89.56 84 TRP A C 1
ATOM 631 O O . TRP A 1 84 ? 3.532 1.513 11.256 1.00 89.56 84 TRP A O 1
ATOM 641 N N . SER A 1 85 ? 3.075 3.619 10.595 1.00 86.50 85 SER A N 1
ATOM 642 C CA . SER A 1 85 ? 3.111 4.190 11.936 1.00 86.50 85 SER A CA 1
ATOM 643 C C . SER A 1 85 ? 1.927 3.663 12.766 1.00 86.50 85 SER A C 1
ATOM 645 O O . SER A 1 85 ? 0.891 3.309 12.196 1.00 86.50 85 SER A O 1
ATOM 647 N N . PRO A 1 86 ? 2.036 3.599 14.107 1.00 87.06 86 PRO A N 1
ATOM 648 C CA . PRO A 1 86 ? 0.961 3.074 14.956 1.00 87.06 86 PRO A CA 1
ATOM 649 C C . PRO A 1 86 ? -0.379 3.808 14.801 1.00 87.06 86 PRO A C 1
ATOM 651 O O . PRO A 1 86 ? -1.432 3.205 14.977 1.00 87.06 86 PRO A O 1
ATOM 654 N N . ASP A 1 87 ? -0.337 5.094 14.446 1.00 87.81 87 ASP A N 1
ATOM 655 C CA . ASP A 1 87 ? -1.504 5.935 14.158 1.00 87.81 87 ASP A CA 1
ATOM 656 C C . ASP A 1 87 ? -2.036 5.791 12.714 1.00 87.81 87 ASP A C 1
ATOM 658 O O . ASP A 1 87 ? -3.058 6.376 12.366 1.00 87.81 87 ASP A O 1
ATOM 662 N N . GLY A 1 88 ? -1.353 5.031 11.850 1.00 81.81 88 GLY A N 1
ATOM 663 C CA . GLY A 1 88 ? -1.732 4.799 10.455 1.00 81.81 88 GLY A CA 1
ATOM 664 C C . GLY A 1 88 ? -1.568 6.005 9.522 1.00 81.81 88 GLY A C 1
ATOM 665 O O . GLY A 1 88 ? -1.961 5.932 8.353 1.00 81.81 88 GLY A O 1
ATOM 666 N N . GLY A 1 89 ? -1.005 7.117 9.996 1.00 80.44 89 GLY A N 1
ATOM 667 C CA . GLY A 1 89 ? -0.847 8.336 9.202 1.00 80.44 89 GLY A CA 1
ATOM 668 C C . GLY A 1 89 ? 0.288 8.259 8.180 1.00 80.44 89 GLY A C 1
ATOM 669 O O . GLY A 1 89 ? 0.203 8.878 7.118 1.00 80.44 89 GLY A O 1
ATOM 670 N N . THR A 1 90 ? 1.327 7.476 8.478 1.00 80.06 90 THR A N 1
ATOM 671 C CA . THR A 1 90 ? 2.605 7.502 7.755 1.00 80.06 90 THR A CA 1
ATOM 672 C C . THR A 1 90 ? 3.099 6.092 7.417 1.00 80.06 90 THR A C 1
ATOM 674 O O . THR A 1 90 ? 2.770 5.118 8.099 1.00 80.06 90 THR A O 1
ATOM 677 N N . LEU A 1 91 ? 3.891 6.010 6.345 1.00 79.94 91 LEU A N 1
ATOM 678 C CA . LEU A 1 91 ? 4.661 4.853 5.870 1.00 79.94 91 LEU A CA 1
ATOM 679 C C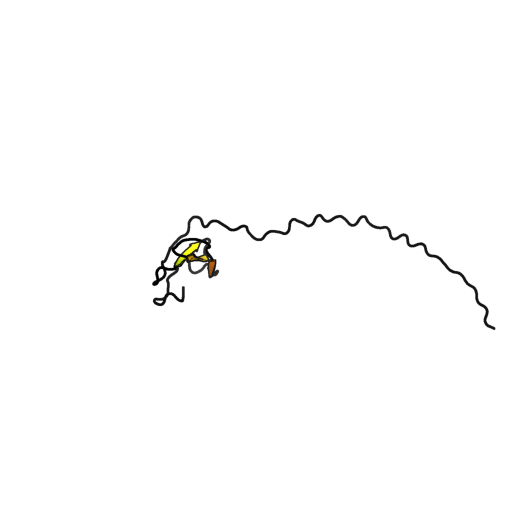 . LEU A 1 91 ? 6.125 5.243 5.695 1.00 79.94 91 LEU A C 1
ATOM 681 O O . LEU A 1 91 ? 6.393 6.457 5.539 1.00 79.94 91 LEU A O 1
#

Foldseek 3Di:
DDDDDDDPPPPPDPPVPPVPPPPVPDPPPPPPDDDDQDPWAQWDAFLVRQWIWTAGPLFIWIAGNVGDDIDTDDDPSPDGHDDADNVRPGD

pLDDT: mean 76.35, std 17.93, range [36.31, 96.94]

Secondary structure (DSSP, 8-state):
------------------------PPPP-PPPPPPP--S-EEEEE-TTSSEEEEEETTEEEEEETT----EEEE-SSS--S----TTSS--

Radius of gyration: 32.15 Å; chains: 1; bounding box: 27×82×77 Å